Protein AF-A0A7R8ZTU4-F1 (afdb_monomer_lite)

Foldseek 3Di:
DDDPDPDPDDDPDPVVVVVVVLVVLLVVLPQLDDPVCVVPDDPVVSVVSSVLSVVQVVCVVVVNPPRDDDPSVVNRDCVVVVVPPD

Sequence (86 aa):
MANFFPSTSAPENLDELEVMEE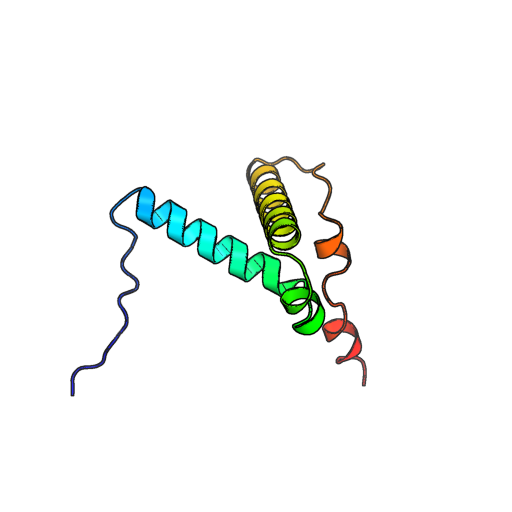ERAWREVRRYFSDLEWNTAPEFRKNYWKNELVNYDTFRRAGFNNVTTPDFMRRGHWEDRRAKKT

Structure (mmCIF, N/CA/C/O backbone):
data_AF-A0A7R8ZTU4-F1
#
_entry.id   AF-A0A7R8ZTU4-F1
#
loop_
_atom_site.group_PDB
_atom_site.id
_atom_site.type_symbol
_atom_site.label_atom_id
_atom_site.label_alt_id
_atom_site.label_comp_id
_atom_site.label_asym_id
_atom_site.label_entity_id
_atom_site.label_seq_id
_atom_site.pdbx_PDB_ins_code
_atom_site.Cartn_x
_atom_site.Cartn_y
_atom_site.Cartn_z
_atom_site.occupancy
_atom_site.B_iso_or_equiv
_atom_site.auth_seq_id
_atom_site.auth_comp_id
_atom_site.auth_asym_id
_atom_site.auth_atom_id
_atom_site.pdbx_PDB_model_num
ATOM 1 N N . MET A 1 1 ? -28.069 27.218 -17.348 1.00 42.16 1 MET A N 1
ATOM 2 C CA . MET A 1 1 ? -27.575 26.096 -16.522 1.00 42.16 1 MET A CA 1
ATOM 3 C C . MET A 1 1 ? -26.288 25.614 -17.165 1.00 42.16 1 MET A C 1
ATOM 5 O O . MET A 1 1 ? -26.355 25.078 -18.261 1.00 42.16 1 MET A O 1
ATOM 9 N N . ALA A 1 2 ? -25.129 25.934 -16.588 1.00 43.47 2 ALA A N 1
ATOM 10 C CA . ALA A 1 2 ? -23.842 25.502 -17.129 1.00 43.47 2 ALA A CA 1
ATOM 11 C C . ALA A 1 2 ? -23.448 24.184 -16.456 1.00 43.47 2 ALA A C 1
ATOM 13 O O . ALA A 1 2 ? -23.413 24.102 -15.229 1.00 43.47 2 ALA A O 1
ATOM 14 N N . ASN A 1 3 ? -23.217 23.157 -17.270 1.00 43.16 3 ASN A N 1
ATOM 15 C CA . ASN A 1 3 ? -22.772 21.844 -16.825 1.00 43.16 3 ASN A CA 1
ATOM 16 C C . ASN A 1 3 ? -21.374 21.968 -16.210 1.00 43.16 3 ASN A C 1
ATOM 18 O O . ASN A 1 3 ? -20.418 22.327 -16.895 1.00 43.16 3 ASN A O 1
ATOM 22 N N . PHE A 1 4 ? -21.271 21.672 -14.917 1.00 43.47 4 PHE A N 1
ATOM 23 C CA . PHE A 1 4 ? -20.009 21.579 -14.195 1.00 43.47 4 PHE A CA 1
ATOM 24 C C . PHE A 1 4 ? -19.364 20.233 -14.557 1.00 43.47 4 PHE A C 1
ATOM 26 O O . PHE A 1 4 ? -19.602 19.221 -13.904 1.00 43.47 4 PHE A O 1
ATOM 33 N N . PHE A 1 5 ? -18.607 20.191 -15.652 1.00 47.69 5 PHE A N 1
ATOM 34 C CA . PHE A 1 5 ? -17.657 19.105 -15.875 1.00 47.69 5 PHE A CA 1
ATOM 35 C C . PHE A 1 5 ? -16.420 19.434 -15.032 1.00 47.69 5 PHE A C 1
ATOM 37 O O . PHE A 1 5 ? -15.764 20.431 -15.337 1.00 47.69 5 PHE A O 1
ATOM 44 N N . PRO A 1 6 ? -16.085 18.681 -13.966 1.00 47.28 6 PRO A N 1
ATOM 45 C CA . PRO A 1 6 ? -14.780 18.839 -13.346 1.00 47.28 6 PRO A CA 1
ATOM 46 C C . PRO A 1 6 ? -13.740 18.486 -14.412 1.00 47.28 6 PRO A C 1
ATOM 48 O O . PRO A 1 6 ? -13.683 17.353 -14.895 1.00 47.28 6 PRO A O 1
ATOM 51 N N . SER A 1 7 ? -12.996 19.500 -14.850 1.00 48.47 7 SER A N 1
ATOM 52 C CA . SER A 1 7 ? -11.963 19.370 -15.867 1.00 48.47 7 SER A CA 1
ATOM 53 C C . SER A 1 7 ? -10.973 18.295 -15.432 1.00 48.47 7 SER A C 1
ATOM 55 O O . SER A 1 7 ? -10.289 18.439 -14.423 1.00 48.47 7 SER A O 1
ATOM 57 N N . THR A 1 8 ? -10.898 17.213 -16.203 1.00 55.81 8 THR A N 1
ATOM 58 C CA . THR A 1 8 ? -9.738 16.315 -16.230 1.00 55.81 8 THR A CA 1
ATOM 59 C C . THR A 1 8 ? -8.613 17.055 -16.954 1.00 55.81 8 THR A C 1
ATOM 61 O O . THR A 1 8 ? -8.253 16.724 -18.081 1.00 55.81 8 THR A O 1
ATOM 64 N N . SER A 1 9 ? -8.127 18.143 -16.356 1.00 63.38 9 SER A N 1
ATOM 65 C CA . SER A 1 9 ? -6.941 18.836 -16.847 1.00 63.38 9 SER A CA 1
ATOM 66 C C . SER A 1 9 ? -5.749 17.908 -16.629 1.00 63.38 9 SER A C 1
ATOM 68 O O . SER A 1 9 ? -5.600 17.348 -15.542 1.00 63.38 9 SER A O 1
ATOM 70 N N . ALA A 1 10 ? -4.927 17.703 -17.659 1.00 64.56 10 ALA A N 1
ATOM 71 C CA . ALA A 1 10 ? -3.629 17.072 -17.460 1.00 64.56 10 ALA A CA 1
ATOM 72 C C . ALA A 1 10 ? -2.809 17.955 -16.498 1.00 64.56 10 ALA A C 1
ATOM 74 O O . ALA A 1 10 ? -2.870 19.176 -16.646 1.00 64.56 10 ALA A O 1
ATOM 75 N N . PRO A 1 11 ? -2.096 17.371 -15.522 1.00 68.06 11 PRO A N 1
ATOM 76 C CA . PRO A 1 11 ? -1.300 18.139 -14.566 1.00 68.06 11 PRO A CA 1
ATOM 77 C C . PRO A 1 11 ? -0.266 18.997 -15.302 1.00 68.06 11 PRO A C 1
ATOM 79 O O . PRO A 1 11 ? 0.393 18.525 -16.233 1.00 68.06 11 PRO A O 1
ATOM 82 N N . GLU A 1 12 ? -0.163 20.267 -14.914 1.00 69.94 12 GLU A N 1
ATOM 83 C CA . GLU A 1 12 ? 0.626 21.270 -15.644 1.00 69.94 12 GLU A CA 1
ATOM 84 C C . GLU A 1 12 ? 2.099 21.293 -15.200 1.00 69.94 12 GLU A C 1
ATOM 86 O O . GLU A 1 12 ? 2.955 21.833 -15.904 1.00 69.94 12 GLU A O 1
ATOM 91 N N . ASN A 1 13 ? 2.424 20.674 -14.061 1.00 78.62 13 ASN A N 1
ATOM 92 C CA . ASN A 1 13 ? 3.777 20.595 -13.510 1.00 78.62 13 ASN A CA 1
ATOM 93 C C . ASN A 1 13 ? 4.065 19.231 -12.841 1.00 78.62 13 ASN A C 1
ATOM 95 O O . ASN A 1 13 ? 3.173 18.408 -12.630 1.00 78.62 13 ASN A O 1
ATOM 99 N N . LEU A 1 14 ? 5.350 18.975 -12.556 1.00 74.19 14 LEU A N 1
ATOM 100 C CA . LEU A 1 14 ? 5.825 17.712 -11.968 1.00 74.19 14 LEU A CA 1
ATOM 101 C C . LEU A 1 14 ? 5.288 17.475 -10.549 1.00 74.19 14 LEU A C 1
ATOM 103 O O . LEU A 1 14 ? 5.023 16.328 -10.196 1.00 74.19 14 LEU A O 1
ATOM 107 N N . ASP A 1 15 ? 5.074 18.538 -9.776 1.00 77.88 15 ASP A N 1
ATOM 108 C CA . ASP A 1 15 ? 4.579 18.444 -8.400 1.00 77.88 15 ASP A CA 1
ATOM 109 C C . ASP A 1 15 ? 3.122 17.943 -8.374 1.00 77.88 15 ASP A C 1
ATOM 111 O O . ASP A 1 15 ? 2.753 17.088 -7.571 1.00 77.88 15 ASP A O 1
ATOM 115 N N . GLU A 1 16 ? 2.286 18.405 -9.308 1.00 75.62 16 GLU A N 1
ATOM 116 C CA . GLU A 1 16 ? 0.910 17.925 -9.475 1.00 75.62 16 GLU A CA 1
ATOM 117 C C . GLU A 1 16 ? 0.853 16.462 -9.929 1.00 75.62 16 GLU A C 1
ATOM 119 O O . GLU A 1 16 ? -0.000 15.703 -9.462 1.00 75.62 16 GLU A O 1
ATOM 124 N N . LEU A 1 17 ? 1.769 16.047 -10.810 1.00 77.50 17 LEU A N 1
ATOM 125 C CA . LEU A 1 17 ? 1.902 14.645 -11.217 1.00 77.50 17 LEU A CA 1
ATOM 126 C C . LEU A 1 17 ? 2.221 13.746 -10.018 1.00 77.50 17 LEU A C 1
ATOM 128 O O . LEU A 1 17 ? 1.582 12.705 -9.859 1.00 77.50 17 LEU A O 1
ATOM 132 N N . GLU A 1 18 ? 3.163 14.156 -9.168 1.00 77.88 18 GLU A N 1
ATOM 133 C CA . GLU A 1 18 ? 3.563 13.400 -7.978 1.00 77.88 18 GLU A CA 1
ATOM 134 C C . GLU A 1 18 ? 2.401 13.257 -6.986 1.00 77.88 18 GLU A C 1
ATOM 136 O O . GLU A 1 18 ? 2.105 12.150 -6.531 1.00 77.88 18 GLU A O 1
ATOM 141 N N . VAL A 1 19 ? 1.662 14.342 -6.734 1.00 79.94 19 VAL A N 1
ATOM 142 C CA . VAL A 1 19 ? 0.467 14.315 -5.875 1.00 79.94 19 VAL A CA 1
ATOM 143 C C . VAL A 1 19 ? -0.608 13.381 -6.443 1.00 79.94 19 VAL A C 1
ATOM 145 O O . VAL A 1 19 ? -1.192 12.581 -5.709 1.00 79.94 19 VAL A O 1
ATOM 148 N N . MET A 1 20 ? -0.862 13.427 -7.755 1.00 78.88 20 MET A N 1
ATOM 149 C CA . MET A 1 20 ? -1.841 12.545 -8.402 1.00 78.88 20 MET A CA 1
ATOM 150 C C . MET A 1 20 ? -1.436 11.066 -8.336 1.00 78.88 20 MET A C 1
ATOM 152 O O . MET A 1 20 ? -2.291 10.196 -8.130 1.00 78.88 20 MET A O 1
ATOM 156 N N . GLU A 1 21 ? -0.150 10.758 -8.514 1.00 81.88 21 GLU A N 1
ATOM 157 C CA . GLU A 1 21 ? 0.365 9.394 -8.379 1.00 81.88 21 GLU A CA 1
ATOM 158 C C . GLU A 1 21 ? 0.306 8.902 -6.931 1.00 81.88 21 GLU A C 1
ATOM 160 O O . GLU A 1 21 ? -0.074 7.749 -6.694 1.00 81.88 21 GLU A O 1
ATOM 165 N N . GLU A 1 22 ? 0.583 9.771 -5.959 1.00 82.81 22 GLU A N 1
ATOM 166 C CA . GLU A 1 22 ? 0.472 9.436 -4.544 1.00 82.81 22 GLU A CA 1
ATOM 167 C C . GLU A 1 22 ? -0.982 9.153 -4.140 1.00 82.81 22 GLU A C 1
ATOM 169 O O . GLU A 1 22 ? -1.269 8.121 -3.521 1.00 82.81 22 GLU A O 1
ATOM 174 N N . GLU A 1 23 ? -1.931 10.005 -4.536 1.00 87.88 23 GLU A N 1
ATOM 175 C CA . GLU A 1 23 ? -3.353 9.753 -4.289 1.00 87.88 23 GLU A CA 1
ATOM 176 C C . GLU A 1 23 ? -3.815 8.440 -4.927 1.00 87.88 23 GLU A C 1
ATOM 178 O O . GLU A 1 23 ? -4.593 7.680 -4.336 1.00 87.88 23 GLU A O 1
ATOM 183 N N . ARG A 1 24 ? -3.336 8.146 -6.140 1.00 88.88 24 ARG A N 1
ATOM 184 C CA . ARG A 1 24 ? -3.643 6.892 -6.826 1.00 88.88 24 ARG A CA 1
ATOM 185 C C . ARG A 1 2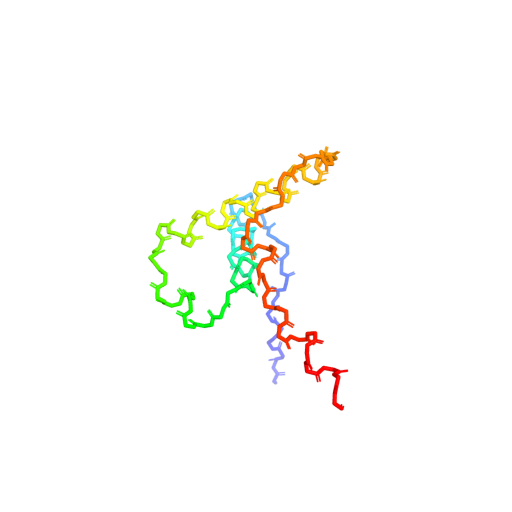4 ? -3.103 5.692 -6.050 1.00 88.88 24 ARG A C 1
ATOM 187 O O . ARG A 1 24 ? -3.838 4.717 -5.889 1.00 88.88 24 ARG A O 1
ATOM 194 N N . ALA A 1 25 ? -1.868 5.760 -5.556 1.00 89.62 25 ALA A N 1
ATOM 195 C CA . ALA A 1 25 ? -1.261 4.694 -4.764 1.00 89.62 25 ALA A CA 1
ATOM 196 C C . ALA A 1 25 ? -2.059 4.424 -3.480 1.00 89.62 25 ALA A C 1
ATOM 198 O O . ALA A 1 25 ? -2.324 3.266 -3.149 1.00 89.62 25 ALA A O 1
ATOM 199 N N . TRP A 1 26 ? -2.521 5.481 -2.806 1.00 94.00 26 TRP A N 1
ATOM 200 C CA . TRP A 1 26 ? -3.381 5.369 -1.627 1.00 94.00 26 TRP A CA 1
ATOM 201 C C . TRP A 1 26 ? -4.724 4.698 -1.918 1.00 94.00 26 TRP A C 1
ATOM 203 O O . TRP A 1 26 ? -5.159 3.814 -1.173 1.00 94.00 26 TRP A O 1
ATOM 213 N N . ARG A 1 27 ? -5.383 5.083 -3.015 1.00 92.56 27 ARG A N 1
ATOM 214 C CA . ARG A 1 27 ? -6.649 4.461 -3.434 1.00 92.56 27 ARG A CA 1
ATOM 215 C C . ARG A 1 27 ? -6.462 2.988 -3.783 1.00 92.56 27 ARG A C 1
ATOM 217 O O . ARG A 1 27 ? -7.340 2.185 -3.481 1.00 92.56 27 ARG A O 1
ATOM 224 N N . GLU A 1 28 ? -5.338 2.632 -4.396 1.00 91.50 28 GLU A N 1
ATOM 225 C CA . GLU A 1 28 ? -5.070 1.257 -4.810 1.00 91.50 28 GLU A CA 1
ATOM 226 C C . GLU A 1 28 ? -4.729 0.356 -3.619 1.00 91.50 28 GLU A C 1
ATOM 228 O O . GLU A 1 28 ? -5.328 -0.708 -3.472 1.00 91.50 28 GLU A O 1
ATOM 233 N N . VAL A 1 29 ? -3.856 0.795 -2.705 1.00 92.62 29 VAL A N 1
ATOM 234 C CA . VAL A 1 29 ? -3.516 -0.001 -1.514 1.00 92.62 29 VAL A CA 1
ATOM 235 C C . VAL A 1 29 ? -4.739 -0.242 -0.625 1.00 92.62 29 VAL A C 1
ATOM 237 O O . VAL A 1 29 ? -4.911 -1.339 -0.093 1.00 92.62 29 VAL A O 1
ATOM 240 N N . ARG A 1 30 ? -5.646 0.738 -0.523 1.00 92.00 30 ARG A N 1
ATOM 241 C CA . ARG A 1 30 ? -6.875 0.640 0.273 1.00 92.00 30 ARG A CA 1
ATOM 242 C C . ARG A 1 30 ? -7.782 -0.519 -0.145 1.00 92.00 30 ARG A C 1
ATOM 244 O O . ARG A 1 30 ? -8.456 -1.089 0.713 1.00 92.00 30 ARG A O 1
ATOM 251 N N . ARG A 1 31 ? -7.798 -0.870 -1.437 1.00 92.38 31 ARG A N 1
ATOM 252 C CA . ARG A 1 31 ? -8.658 -1.927 -2.007 1.00 92.38 31 ARG A CA 1
ATOM 253 C C . ARG A 1 31 ? -8.346 -3.320 -1.468 1.00 92.38 31 ARG A C 1
ATOM 255 O O . ARG A 1 31 ? -9.189 -4.205 -1.561 1.00 92.38 31 ARG A O 1
ATOM 262 N N . TYR A 1 32 ? -7.158 -3.520 -0.904 1.00 90.56 32 TYR A N 1
ATOM 263 C CA . TYR A 1 32 ? -6.736 -4.814 -0.372 1.00 90.56 32 TYR A CA 1
ATOM 264 C C . TYR A 1 32 ? -7.202 -5.080 1.063 1.00 90.56 32 TYR A C 1
ATOM 266 O O . TYR A 1 32 ? -7.011 -6.193 1.552 1.00 90.56 32 TYR A O 1
ATOM 274 N N . PHE A 1 33 ? -7.808 -4.095 1.726 1.00 90.25 33 PHE A N 1
ATOM 275 C CA . PHE A 1 33 ? -8.203 -4.170 3.131 1.00 90.25 33 PHE A CA 1
ATOM 276 C C . PHE A 1 33 ? -9.693 -3.889 3.289 1.00 90.25 33 PHE A C 1
ATOM 278 O O . PHE A 1 33 ? -10.247 -3.031 2.596 1.00 90.25 33 PHE A O 1
ATOM 285 N N . SER A 1 34 ? -10.331 -4.556 4.247 1.00 91.00 34 SER A N 1
ATOM 286 C CA . SER A 1 34 ? -11.668 -4.169 4.701 1.00 91.00 34 SER A CA 1
ATOM 287 C C . SER A 1 34 ? -11.658 -2.793 5.380 1.00 91.00 34 SER A C 1
ATOM 289 O O . SER A 1 34 ? -10.618 -2.283 5.809 1.00 91.00 34 SER A O 1
ATOM 291 N N . ASP A 1 35 ? -12.836 -2.185 5.524 1.00 90.69 35 ASP A N 1
ATOM 292 C CA . ASP A 1 35 ? -12.987 -0.903 6.223 1.00 90.69 35 ASP A CA 1
ATOM 293 C C . ASP A 1 35 ? -12.498 -0.969 7.670 1.00 90.69 35 ASP A C 1
ATOM 295 O O . ASP A 1 35 ? -11.834 -0.047 8.145 1.00 90.69 35 ASP A O 1
ATOM 299 N N . LEU A 1 36 ? -12.782 -2.077 8.358 1.00 92.06 36 LEU A N 1
ATOM 300 C CA . LEU A 1 36 ? -12.356 -2.282 9.736 1.00 92.06 36 LEU A CA 1
ATOM 301 C C . LEU A 1 36 ? -10.831 -2.375 9.839 1.00 92.06 36 LEU A C 1
ATOM 303 O O . LEU A 1 36 ? -10.229 -1.675 10.653 1.00 92.06 36 LEU A O 1
ATOM 307 N N . GLU A 1 37 ? -10.193 -3.201 9.011 1.00 91.12 37 GLU A N 1
ATOM 308 C CA . GLU A 1 37 ? -8.733 -3.355 9.018 1.00 91.12 37 GLU A CA 1
ATOM 309 C C . GLU A 1 37 ? -8.025 -2.049 8.670 1.00 91.12 37 GLU A C 1
ATOM 311 O O . GLU A 1 37 ? -7.046 -1.685 9.320 1.00 91.12 37 GLU A O 1
ATOM 316 N N . TRP A 1 38 ? -8.534 -1.314 7.679 1.00 93.06 38 TRP A N 1
ATOM 317 C CA . TRP A 1 38 ? -7.950 -0.036 7.301 1.00 93.06 38 TRP A CA 1
ATOM 318 C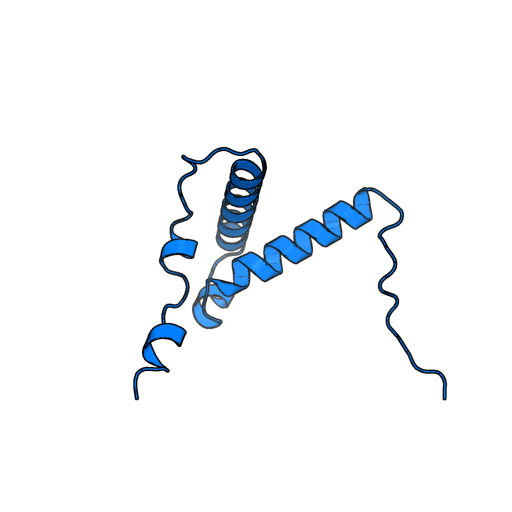 C . TRP A 1 38 ? -8.091 1.002 8.414 1.00 93.06 38 TRP A C 1
ATOM 320 O O . TRP A 1 38 ? -7.113 1.639 8.792 1.00 93.06 38 TRP A O 1
ATOM 330 N N . ASN A 1 39 ? -9.288 1.176 8.973 1.00 94.06 39 ASN A N 1
ATOM 331 C CA . ASN A 1 39 ? -9.530 2.217 9.973 1.00 94.06 39 ASN A CA 1
ATOM 332 C C . ASN A 1 39 ? -8.840 1.925 11.313 1.00 94.06 39 ASN A C 1
ATOM 334 O O . ASN A 1 39 ? -8.486 2.860 12.027 1.00 94.06 39 ASN A O 1
ATOM 338 N N . THR A 1 40 ? -8.602 0.652 11.635 1.00 95.69 40 THR A N 1
ATOM 339 C CA . THR A 1 40 ? -7.881 0.243 12.853 1.00 95.69 40 THR A CA 1
ATOM 340 C C . THR A 1 40 ? -6.363 0.189 12.674 1.00 95.69 40 THR A C 1
ATOM 342 O O . THR A 1 40 ? -5.631 0.175 13.666 1.00 95.69 40 THR A O 1
ATOM 345 N N . ALA A 1 41 ? -5.857 0.181 11.436 1.00 94.75 41 ALA A N 1
ATOM 346 C CA . ALA A 1 41 ? -4.425 0.184 11.180 1.00 94.75 41 ALA A CA 1
ATOM 347 C C . ALA A 1 41 ? -3.789 1.553 11.507 1.00 94.75 41 ALA A C 1
ATOM 349 O O . ALA A 1 41 ? -4.277 2.592 11.047 1.00 94.75 41 ALA A O 1
ATOM 350 N N . PRO A 1 42 ? -2.652 1.572 12.227 1.00 96.50 42 PRO A N 1
ATOM 351 C CA . PRO A 1 42 ? -1.862 2.783 12.416 1.00 96.50 42 PRO A CA 1
ATOM 352 C C . PRO A 1 42 ? -1.350 3.364 11.092 1.00 96.50 42 PRO A C 1
ATOM 354 O O . PRO A 1 42 ? -1.043 2.626 10.153 1.00 96.50 42 PRO A O 1
ATOM 357 N N . GLU A 1 43 ? -1.155 4.681 11.051 1.00 95.00 43 GLU A N 1
ATOM 358 C CA . GLU A 1 43 ? -0.736 5.401 9.840 1.00 95.00 43 GLU A CA 1
ATOM 359 C C . GLU A 1 43 ? 0.620 4.934 9.286 1.00 95.00 43 GLU A C 1
ATOM 361 O O . GLU A 1 43 ? 0.793 4.788 8.078 1.00 95.00 43 GLU A O 1
ATOM 366 N N . PHE A 1 44 ? 1.578 4.600 10.159 1.00 95.06 44 PHE A N 1
ATOM 367 C CA . PHE A 1 44 ? 2.872 4.059 9.721 1.00 95.06 44 PHE A CA 1
ATOM 368 C C . PHE A 1 44 ? 2.714 2.737 8.952 1.00 95.06 44 PHE A C 1
ATOM 370 O O . PHE A 1 44 ? 3.463 2.458 8.018 1.00 95.06 44 PHE A O 1
ATOM 377 N N . ARG A 1 45 ? 1.718 1.922 9.325 1.00 95.06 45 ARG A N 1
ATOM 378 C CA . ARG A 1 45 ? 1.456 0.621 8.705 1.00 95.06 45 ARG A CA 1
ATOM 379 C C . ARG A 1 45 ? 0.786 0.788 7.344 1.00 95.06 45 ARG A C 1
ATOM 381 O O . ARG A 1 45 ? 1.149 0.094 6.401 1.00 95.06 45 ARG A O 1
ATOM 388 N N . LYS A 1 46 ? -0.129 1.752 7.233 1.00 95.12 46 LYS A N 1
ATOM 389 C CA . LYS A 1 46 ? -0.748 2.156 5.963 1.00 95.12 46 LYS A CA 1
ATOM 390 C C . LYS A 1 46 ? 0.295 2.662 4.968 1.00 95.12 46 LYS A C 1
ATOM 392 O O . LYS A 1 46 ? 0.322 2.203 3.829 1.00 95.12 46 LYS A O 1
ATOM 397 N N . ASN A 1 47 ? 1.203 3.524 5.428 1.00 95.88 47 ASN A N 1
ATOM 398 C CA . ASN A 1 47 ? 2.330 4.007 4.630 1.00 95.88 47 ASN A CA 1
ATOM 399 C C . ASN A 1 47 ? 3.246 2.872 4.167 1.00 95.88 47 ASN A C 1
ATOM 401 O O . ASN A 1 47 ? 3.644 2.838 3.005 1.00 95.88 47 ASN A O 1
ATOM 405 N N . TYR A 1 48 ? 3.545 1.916 5.049 1.00 94.88 48 TYR A N 1
ATOM 406 C CA . TYR A 1 48 ? 4.334 0.745 4.682 1.00 94.88 48 TYR A CA 1
ATOM 407 C C . TYR A 1 48 ? 3.685 -0.048 3.537 1.00 94.88 48 TYR A C 1
ATOM 409 O O . TYR A 1 48 ? 4.345 -0.315 2.536 1.00 94.88 48 TYR A O 1
ATOM 417 N N . TRP A 1 49 ? 2.384 -0.347 3.623 1.00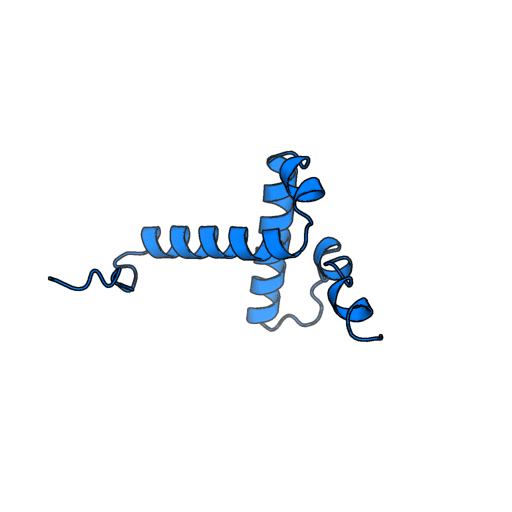 94.75 49 TRP A N 1
ATOM 418 C CA . TRP A 1 49 ? 1.673 -1.057 2.554 1.00 94.75 49 TRP A CA 1
ATOM 419 C C . TRP A 1 49 ? 1.619 -0.271 1.242 1.00 94.75 49 TRP A C 1
ATOM 421 O O . TRP A 1 49 ? 1.785 -0.862 0.175 1.00 94.75 49 TRP A O 1
ATOM 431 N N . LYS A 1 50 ? 1.421 1.055 1.305 1.00 94.88 50 LYS A N 1
ATOM 432 C CA . LYS A 1 50 ? 1.479 1.925 0.120 1.00 94.88 50 LYS A CA 1
ATOM 433 C C . LYS A 1 50 ? 2.835 1.788 -0.566 1.00 94.88 50 LYS A C 1
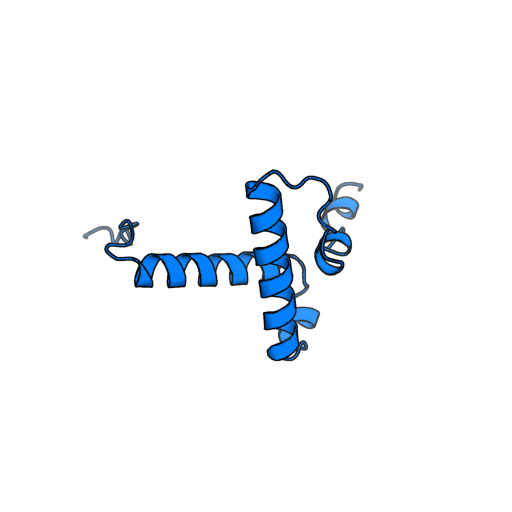ATOM 435 O O . LYS A 1 50 ? 2.895 1.550 -1.767 1.00 94.88 50 LYS A O 1
ATOM 440 N N . ASN A 1 51 ? 3.915 1.892 0.203 1.00 94.31 51 ASN A N 1
ATOM 441 C CA . ASN A 1 51 ? 5.272 1.839 -0.329 1.00 94.31 51 ASN A CA 1
ATOM 442 C C . ASN A 1 51 ? 5.612 0.455 -0.895 1.00 94.31 51 ASN A C 1
ATOM 444 O O . ASN A 1 51 ? 6.237 0.365 -1.948 1.00 94.31 51 ASN A O 1
ATOM 448 N N . GLU A 1 52 ? 5.171 -0.628 -0.249 1.00 93.88 52 GLU A N 1
ATOM 449 C CA . GLU A 1 52 ? 5.309 -1.981 -0.800 1.00 93.88 52 GLU A CA 1
ATOM 450 C C . GLU A 1 52 ? 4.597 -2.130 -2.151 1.00 93.88 52 GLU A C 1
ATOM 452 O O . GLU A 1 52 ? 5.171 -2.711 -3.073 1.00 93.88 52 GLU A O 1
ATOM 457 N N . LEU A 1 53 ? 3.384 -1.582 -2.291 1.00 92.75 53 LEU A N 1
ATOM 458 C CA . LEU A 1 53 ? 2.644 -1.595 -3.554 1.00 92.75 53 LEU A CA 1
ATOM 459 C C . LEU A 1 53 ? 3.369 -0.792 -4.642 1.00 92.75 53 LEU A C 1
ATOM 461 O O . LEU A 1 53 ? 3.572 -1.300 -5.742 1.00 92.75 53 LEU A O 1
ATOM 465 N N . VAL A 1 54 ? 3.794 0.436 -4.327 1.00 91.88 54 VAL A N 1
ATOM 466 C CA . VAL A 1 54 ? 4.517 1.310 -5.267 1.00 91.88 54 VAL A CA 1
ATOM 467 C C . VAL A 1 54 ? 5.808 0.647 -5.740 1.00 91.88 54 VAL A C 1
ATOM 469 O O . VAL A 1 54 ? 6.087 0.620 -6.939 1.00 91.88 54 VAL A O 1
ATOM 472 N N . ASN A 1 55 ? 6.574 0.055 -4.824 1.00 91.19 55 ASN A N 1
ATOM 473 C CA . ASN A 1 55 ? 7.802 -0.657 -5.163 1.00 91.19 55 ASN A CA 1
ATOM 474 C C . ASN A 1 55 ? 7.513 -1.874 -6.047 1.00 91.19 55 ASN A C 1
ATOM 476 O O . ASN A 1 55 ? 8.167 -2.053 -7.075 1.00 91.19 55 ASN A O 1
ATOM 480 N N . TYR A 1 56 ? 6.517 -2.687 -5.682 1.00 91.56 56 TYR A N 1
ATOM 481 C CA . TYR A 1 56 ? 6.106 -3.843 -6.475 1.00 91.56 56 TYR A CA 1
ATOM 482 C C . TYR A 1 56 ? 5.741 -3.444 -7.912 1.00 91.56 56 TYR A C 1
ATOM 484 O O . TYR A 1 56 ? 6.290 -4.008 -8.863 1.00 91.56 56 TYR A O 1
ATOM 492 N N . ASP A 1 57 ? 4.883 -2.436 -8.076 1.00 89.88 57 ASP A N 1
ATOM 493 C CA . ASP A 1 57 ? 4.459 -1.942 -9.388 1.00 89.88 57 ASP A CA 1
ATOM 494 C C . ASP A 1 57 ? 5.627 -1.359 -10.185 1.00 89.88 57 ASP A C 1
ATOM 496 O O . ASP A 1 57 ? 5.752 -1.627 -11.382 1.00 89.88 57 ASP A O 1
ATOM 500 N N . THR A 1 58 ? 6.512 -0.606 -9.531 1.00 90.62 58 THR A N 1
ATOM 501 C CA . THR A 1 58 ? 7.697 -0.009 -10.162 1.00 90.62 58 THR A CA 1
ATOM 502 C C . THR A 1 58 ? 8.609 -1.087 -10.735 1.00 90.62 58 THR A C 1
ATOM 504 O O . THR A 1 58 ? 8.963 -1.045 -11.915 1.00 90.62 58 THR A O 1
ATOM 507 N N . PHE A 1 59 ? 8.943 -2.109 -9.943 1.00 90.44 59 PHE A N 1
ATOM 508 C CA . PHE A 1 59 ? 9.800 -3.191 -10.419 1.00 90.44 59 PHE A CA 1
ATOM 509 C C . PHE A 1 59 ? 9.122 -4.035 -11.506 1.00 90.44 59 PHE A C 1
ATOM 511 O O . PHE A 1 59 ? 9.774 -4.426 -12.476 1.00 90.44 59 PHE A O 1
ATOM 518 N N . ARG A 1 60 ? 7.808 -4.274 -11.407 1.00 87.69 60 ARG A N 1
ATOM 519 C CA . ARG A 1 60 ? 7.058 -4.988 -12.453 1.00 87.69 60 ARG A CA 1
ATOM 520 C C . ARG A 1 60 ? 7.040 -4.211 -13.769 1.00 87.69 60 ARG A C 1
ATOM 522 O O . ARG A 1 60 ? 7.276 -4.814 -14.814 1.00 87.69 60 ARG A O 1
ATOM 529 N N . ARG A 1 61 ? 6.826 -2.890 -13.734 1.00 88.19 61 ARG A N 1
ATOM 530 C CA . ARG A 1 61 ? 6.893 -2.011 -14.920 1.00 88.19 61 ARG A CA 1
ATOM 531 C C . ARG A 1 61 ? 8.286 -1.977 -15.541 1.00 88.19 61 ARG A C 1
ATOM 533 O O . ARG A 1 61 ? 8.400 -1.927 -16.760 1.00 88.19 61 ARG A O 1
ATOM 540 N N . ALA A 1 62 ? 9.330 -2.069 -14.722 1.00 90.25 62 ALA A N 1
ATOM 541 C CA . ALA A 1 62 ? 10.713 -2.166 -15.180 1.00 90.25 62 ALA A CA 1
ATOM 542 C C . ALA A 1 62 ? 11.097 -3.565 -15.719 1.00 90.25 62 ALA A C 1
ATOM 544 O O . ALA A 1 62 ? 12.246 -3.784 -16.093 1.00 90.25 62 ALA A O 1
ATOM 545 N N . GLY A 1 63 ? 10.157 -4.518 -15.781 1.00 89.88 63 GLY A N 1
ATOM 546 C CA . GLY A 1 63 ? 10.377 -5.845 -16.364 1.00 89.88 63 GLY A CA 1
ATOM 547 C C . GLY A 1 63 ? 11.003 -6.866 -15.412 1.00 89.88 63 GLY A C 1
ATOM 548 O O . GLY A 1 63 ? 11.322 -7.982 -15.828 1.00 89.88 63 GLY A O 1
ATOM 549 N N . PHE A 1 64 ? 11.151 -6.536 -14.125 1.00 87.50 64 PHE A N 1
ATOM 550 C CA . PHE A 1 64 ? 11.589 -7.507 -13.130 1.00 87.50 64 PHE A CA 1
ATOM 551 C C . PHE A 1 64 ? 10.444 -8.484 -12.836 1.00 87.50 64 PHE A C 1
ATOM 553 O O . PHE A 1 64 ? 9.433 -8.150 -12.218 1.00 87.50 64 PHE A O 1
ATOM 560 N N . ASN A 1 65 ? 10.606 -9.726 -13.294 1.00 76.19 65 ASN A N 1
ATOM 561 C CA . ASN A 1 65 ? 9.593 -10.773 -13.134 1.00 76.19 65 ASN A CA 1
ATOM 562 C C . ASN A 1 65 ? 9.678 -11.516 -11.790 1.00 76.19 65 ASN A C 1
ATOM 564 O O . ASN A 1 65 ? 8.700 -12.134 -11.384 1.00 76.19 65 ASN A O 1
ATOM 568 N N . ASN A 1 66 ? 10.805 -11.415 -11.076 1.00 82.38 66 ASN A N 1
ATOM 569 C CA . ASN A 1 66 ? 11.049 -12.108 -9.802 1.00 82.38 66 ASN A CA 1
ATOM 570 C C . ASN A 1 66 ? 10.808 -11.214 -8.571 1.00 82.38 66 ASN A C 1
ATOM 572 O O . ASN A 1 66 ? 11.463 -11.369 -7.544 1.00 82.38 66 ASN A O 1
ATOM 576 N N . VAL A 1 67 ? 9.897 -10.248 -8.675 1.00 83.88 67 VAL A N 1
ATOM 577 C CA . VAL A 1 67 ? 9.571 -9.343 -7.566 1.00 83.88 67 VAL A CA 1
ATOM 578 C C . VAL A 1 67 ? 8.566 -10.028 -6.653 1.00 83.88 67 VAL A C 1
ATOM 580 O O . VAL A 1 67 ? 7.498 -10.461 -7.095 1.00 83.88 67 VAL A O 1
ATOM 583 N N . THR A 1 68 ? 8.898 -10.117 -5.368 1.00 86.81 68 THR A N 1
ATOM 584 C CA . THR A 1 68 ? 8.010 -10.696 -4.360 1.00 86.81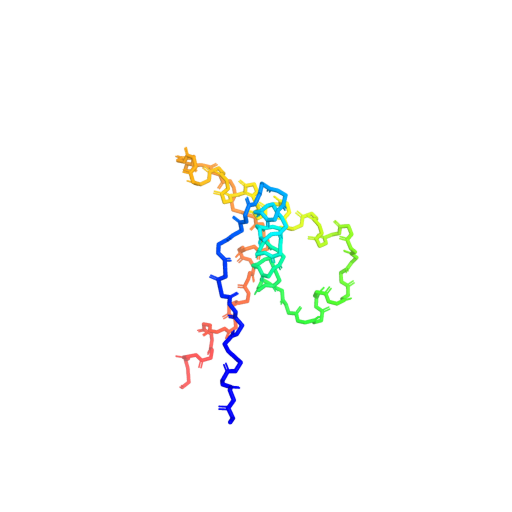 68 THR A CA 1
ATOM 585 C C . THR A 1 68 ? 6.706 -9.911 -4.304 1.00 86.81 68 THR A C 1
ATOM 587 O O . THR A 1 68 ? 6.701 -8.709 -4.055 1.00 86.81 68 THR A O 1
ATOM 590 N N . THR A 1 69 ? 5.587 -10.601 -4.526 1.00 88.94 69 THR A N 1
ATOM 591 C CA . THR A 1 69 ? 4.258 -9.998 -4.373 1.00 88.94 69 THR A CA 1
ATOM 592 C C . THR A 1 69 ? 4.020 -9.680 -2.894 1.00 88.94 69 THR A C 1
ATOM 594 O O . THR A 1 69 ? 4.142 -10.605 -2.078 1.00 88.94 69 THR A O 1
ATOM 597 N N . PRO A 1 70 ? 3.656 -8.438 -2.529 1.00 91.31 70 PRO A N 1
ATOM 598 C CA . PRO A 1 70 ? 3.377 -8.070 -1.147 1.00 91.31 70 PRO A CA 1
ATOM 599 C C . PRO A 1 70 ? 2.355 -9.000 -0.482 1.00 91.31 70 PRO A C 1
ATOM 601 O O . PRO A 1 70 ? 1.398 -9.465 -1.111 1.00 91.31 70 PRO A O 1
ATOM 604 N N . ASP A 1 71 ? 2.545 -9.292 0.805 1.00 89.25 71 ASP A N 1
ATOM 605 C CA . ASP A 1 71 ? 1.714 -10.268 1.525 1.00 89.25 71 ASP A CA 1
ATOM 606 C C . ASP A 1 71 ? 0.235 -9.863 1.564 1.00 89.25 71 ASP A C 1
ATOM 608 O O . ASP A 1 71 ? -0.654 -10.709 1.468 1.00 89.25 71 ASP A O 1
ATOM 612 N N . PHE A 1 72 ? -0.055 -8.566 1.688 1.00 88.69 72 PHE A N 1
ATOM 613 C CA . PHE A 1 72 ? -1.434 -8.075 1.707 1.00 88.69 72 PHE A CA 1
ATOM 614 C C . PHE A 1 72 ? -2.132 -8.234 0.351 1.00 88.69 72 PHE A C 1
ATOM 616 O O . PHE A 1 72 ? -3.322 -8.524 0.328 1.00 88.69 72 PHE A O 1
ATOM 623 N N . MET A 1 73 ? -1.403 -8.165 -0.769 1.00 89.19 73 MET A N 1
ATOM 624 C CA . MET A 1 73 ? -1.970 -8.420 -2.100 1.00 89.19 73 MET A CA 1
ATOM 625 C C . MET A 1 73 ? -2.353 -9.890 -2.280 1.00 89.19 73 MET A C 1
ATOM 627 O O . MET A 1 73 ? -3.343 -10.200 -2.935 1.00 89.19 73 MET A O 1
ATOM 631 N N . ARG A 1 74 ? -1.610 -10.806 -1.645 1.00 81.12 74 ARG A N 1
ATOM 632 C CA . ARG A 1 74 ? -1.946 -12.240 -1.622 1.00 81.12 74 ARG A CA 1
ATOM 633 C C . ARG A 1 74 ? -3.171 -12.545 -0.756 1.00 81.12 74 ARG A C 1
ATOM 635 O O . ARG A 1 74 ? -3.869 -13.522 -1.017 1.00 81.12 74 ARG A O 1
ATOM 642 N N . ARG A 1 75 ? -3.418 -11.720 0.267 1.00 71.75 75 ARG A N 1
ATOM 643 C CA . ARG A 1 75 ? -4.569 -11.824 1.181 1.00 71.75 75 ARG A CA 1
ATOM 644 C C . ARG A 1 75 ? -5.810 -11.070 0.704 1.00 71.75 75 ARG A C 1
ATOM 646 O O . ARG A 1 75 ? -6.889 -11.384 1.200 1.00 71.75 75 ARG A O 1
ATOM 653 N N . GLY A 1 76 ? -5.645 -10.121 -0.225 1.00 57.91 76 GLY A N 1
ATOM 654 C CA . GLY A 1 76 ? -6.695 -9.254 -0.755 1.00 57.91 76 GLY A CA 1
ATOM 655 C C . GLY A 1 76 ? -7.996 -10.014 -0.975 1.00 57.91 76 GLY A C 1
ATOM 656 O O . GLY A 1 76 ? -8.002 -11.044 -1.654 1.00 57.91 76 GLY A O 1
ATOM 657 N N . HIS A 1 77 ? -9.050 -9.527 -0.318 1.00 52.34 77 HIS A N 1
ATOM 658 C CA . HIS A 1 77 ? -10.331 -10.193 -0.114 1.00 52.34 77 HIS A CA 1
ATOM 659 C C . HIS A 1 77 ? -10.764 -11.054 -1.310 1.00 52.34 77 HIS A C 1
ATOM 661 O O . HIS A 1 77 ? -11.294 -10.603 -2.321 1.00 52.34 77 HIS A O 1
ATOM 667 N N . TRP A 1 78 ? -10.592 -12.359 -1.130 1.00 45.50 78 TRP A N 1
ATOM 668 C CA . TRP A 1 78 ? -11.197 -13.432 -1.911 1.00 45.50 78 TRP A CA 1
ATOM 669 C C . TRP A 1 78 ? -12.726 -13.479 -1.755 1.00 45.50 78 TRP A C 1
ATOM 671 O O . TRP A 1 78 ? -13.355 -14.364 -2.335 1.00 45.50 78 TRP A O 1
ATOM 681 N N . GLU A 1 79 ? -13.330 -12.577 -0.976 1.00 46.16 79 GLU A N 1
ATOM 682 C CA . GLU A 1 79 ? -14.759 -12.587 -0.655 1.00 46.16 79 GLU A CA 1
ATOM 683 C C . GLU A 1 79 ? -15.647 -12.436 -1.900 1.00 46.16 79 GLU A C 1
ATOM 685 O O . GLU A 1 79 ? -16.701 -13.067 -1.968 1.00 46.16 79 GLU A O 1
ATOM 690 N N . ASP A 1 80 ? -15.156 -11.805 -2.971 1.00 47.50 80 ASP A N 1
ATOM 691 C CA . ASP A 1 80 ? -15.852 -11.784 -4.268 1.00 47.50 80 ASP A CA 1
ATOM 692 C C . ASP A 1 80 ? -15.778 -13.117 -5.045 1.00 47.50 80 ASP A C 1
ATOM 694 O O . ASP A 1 80 ? -16.581 -13.382 -5.943 1.00 47.50 80 ASP A O 1
ATOM 698 N N . ARG A 1 81 ? -14.845 -14.017 -4.699 1.00 46.38 81 ARG A N 1
ATOM 699 C CA . ARG A 1 81 ? -14.744 -15.353 -5.321 1.00 46.38 81 ARG A CA 1
ATOM 700 C C . ARG A 1 81 ? -15.685 -16.382 -4.692 1.00 46.38 81 ARG A C 1
ATOM 702 O O . ARG A 1 81 ? -15.962 -17.392 -5.339 1.00 46.38 81 ARG A O 1
ATOM 709 N N . ARG A 1 82 ? -16.197 -16.154 -3.473 1.00 43.75 82 ARG A N 1
ATOM 710 C CA . ARG A 1 82 ? -17.239 -17.010 -2.867 1.00 43.75 82 ARG A CA 1
ATOM 711 C C . ARG A 1 82 ? -18.663 -16.527 -3.145 1.00 43.75 82 ARG A C 1
ATOM 713 O O . ARG A 1 82 ? -19.547 -17.373 -3.211 1.00 43.75 82 ARG A O 1
ATOM 720 N N . ALA A 1 83 ? -18.879 -15.235 -3.402 1.00 48.09 83 ALA A N 1
ATOM 721 C CA . ALA A 1 83 ? -20.207 -14.695 -3.719 1.00 48.09 83 ALA A CA 1
ATOM 722 C C . ALA A 1 83 ? -20.761 -15.108 -5.105 1.00 48.09 83 ALA A C 1
ATOM 724 O O . ALA A 1 83 ? -21.932 -14.886 -5.385 1.00 48.09 83 ALA A O 1
ATOM 725 N N . LYS A 1 84 ? -19.953 -15.743 -5.971 1.00 46.69 84 LYS A N 1
ATOM 726 C CA . LYS A 1 84 ? -20.374 -16.267 -7.292 1.00 46.69 84 LYS A CA 1
ATOM 727 C C . LYS A 1 84 ? -20.558 -17.793 -7.343 1.00 46.69 84 LYS A C 1
ATOM 729 O O . LYS A 1 84 ? -20.505 -18.381 -8.421 1.00 46.69 84 LYS A O 1
ATOM 734 N N . LYS A 1 85 ? -20.718 -18.458 -6.195 1.00 44.84 85 LYS A N 1
ATOM 735 C CA . LYS A 1 85 ? -20.950 -19.916 -6.111 1.00 44.84 85 LYS A CA 1
ATOM 736 C C . LYS A 1 85 ? -22.262 -20.288 -5.409 1.00 44.84 85 LYS A C 1
ATOM 738 O O . LYS A 1 85 ? -22.334 -21.336 -4.771 1.00 44.84 85 LYS A O 1
ATOM 743 N N . THR A 1 86 ? -23.291 -19.455 -5.526 1.00 41.00 86 THR A N 1
ATOM 744 C CA . THR A 1 86 ? -24.659 -19.815 -5.124 1.00 41.00 86 THR A CA 1
ATOM 745 C C . THR A 1 86 ? -25.600 -19.608 -6.292 1.00 41.00 86 THR A C 1
ATOM 747 O O . THR A 1 86 ? -25.430 -18.582 -6.986 1.00 41.00 86 THR A O 1
#

Secondary structure (DSSP, 8-state):
--------PPPSSHHHHHHHHHHHHHHHHHTTS-HHHHHHS-HHHHHHHHHHHHHHHHHHHTT-S-PPPPHHHHHS-THHHHTT--

Organism: NCBI:txid163714

pLDDT: mean 78.42, std 18.31, range [41.0, 96.5]

Radius of gyration: 16.93 Å; chains: 1; bounding box: 39×46×30 Å